Protein AF-A0AB35HCL3-F1 (afdb_monomer)

Secondary structure (DSSP, 8-state):
-EESSHHHH-SS-HHHHHHHHHHTT---EES---SSS-HHHHHHHHHHHHHHH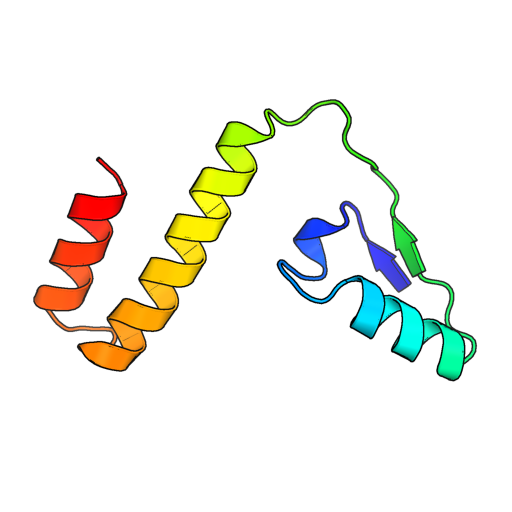HHHHHH-TT-HHHHHHHHHHT-

Nearest PDB structures (foldseek):
  3lhk-assembly1_B  TM=6.794E-01  e=1.035E-04  Methanocaldococcus jannaschii DSM 2661
  6dgc-assembly1_A  TM=6.917E-01  e=2.635E-04  Sulfolobus sp. L00 11
  3lhf-assembly1_D  TM=6.305E-01  e=6.692E-05  Saccharolobus solfataricus P2
  4ncx-assembly1_B  TM=4.408E-01  e=1.723E+00  Plasmodium falciparum 3D7
  5xig-assembly2_C  TM=4.455E-01  e=4.668E+00  Toxoplasma gondii ME49

Structure (mmCIF, N/CA/C/O backbone):
data_AF-A0AB35HCL3-F1
#
_entry.id   AF-A0AB35HCL3-F1
#
loop_
_atom_site.group_PDB
_atom_site.id
_atom_site.type_symbol
_atom_site.label_atom_id
_atom_site.label_alt_id
_atom_site.label_comp_id
_atom_site.label_asym_id
_atom_site.label_entity_id
_atom_site.label_seq_id
_atom_site.pdbx_PDB_ins_code
_atom_site.Cartn_x
_atom_site.Cartn_y
_atom_site.Cartn_z
_atom_site.occupancy
_atom_site.B_iso_or_equiv
_atom_site.auth_seq_id
_atom_site.auth_comp_id
_atom_site.auth_asym_id
_atom_site.auth_atom_id
_atom_site.pdbx_PDB_model_num
ATOM 1 N N . VAL A 1 1 ? 1.571 0.521 -17.854 1.00 88.62 1 VAL A N 1
ATOM 2 C CA . VAL A 1 1 ? 0.935 1.338 -16.792 1.00 88.62 1 VAL A CA 1
ATOM 3 C C . VAL A 1 1 ? 1.936 2.386 -16.356 1.00 88.62 1 VAL A C 1
ATOM 5 O O . VAL A 1 1 ? 3.082 2.031 -16.132 1.00 88.62 1 VAL A O 1
ATOM 8 N N . VAL A 1 2 ? 1.535 3.654 -16.274 1.00 89.38 2 VAL A N 1
ATOM 9 C CA . VAL A 1 2 ? 2.440 4.739 -15.873 1.00 89.38 2 VAL A CA 1
ATOM 10 C C . VAL A 1 2 ? 1.888 5.400 -14.618 1.00 89.38 2 VAL A C 1
ATOM 12 O O . VAL A 1 2 ? 0.723 5.798 -14.599 1.00 89.38 2 VAL A O 1
ATOM 15 N N . VAL A 1 3 ? 2.706 5.499 -13.575 1.00 89.00 3 VAL A N 1
ATOM 16 C CA . VAL A 1 3 ? 2.339 6.117 -12.299 1.00 89.00 3 VAL A C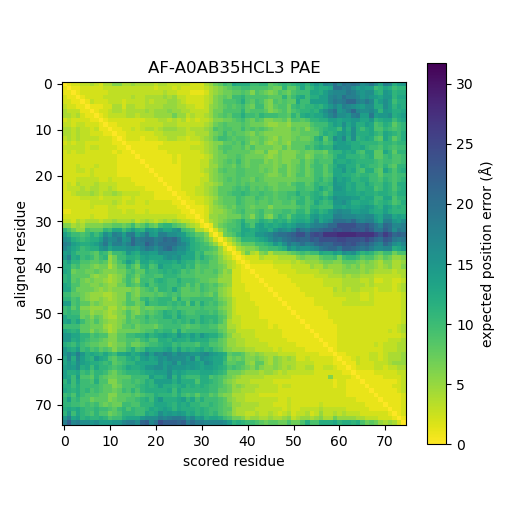A 1
ATOM 17 C C . VAL A 1 3 ? 3.340 7.186 -11.912 1.00 89.00 3 VAL A C 1
ATOM 19 O O . VAL A 1 3 ? 4.523 7.103 -12.228 1.00 89.00 3 VAL A O 1
ATOM 22 N N . ASN A 1 4 ? 2.851 8.218 -11.230 1.00 81.12 4 ASN A N 1
ATOM 23 C CA . ASN A 1 4 ? 3.712 9.320 -10.835 1.00 81.12 4 ASN A CA 1
ATOM 24 C C . ASN A 1 4 ? 4.666 8.916 -9.705 1.00 81.12 4 ASN A C 1
ATOM 26 O O . ASN A 1 4 ? 5.825 9.276 -9.780 1.00 81.12 4 ASN A O 1
ATOM 30 N N . TYR A 1 5 ? 4.194 8.148 -8.720 1.00 78.44 5 TYR A N 1
ATOM 31 C CA . TYR A 1 5 ? 4.964 7.634 -7.582 1.00 78.44 5 TYR A CA 1
ATOM 32 C C . TYR A 1 5 ? 4.505 6.201 -7.266 1.00 78.44 5 TYR A C 1
ATOM 34 O O . TYR A 1 5 ? 3.360 5.850 -7.572 1.00 78.44 5 TYR A O 1
ATOM 42 N N . GLN A 1 6 ? 5.367 5.379 -6.664 1.00 79.38 6 GLN A N 1
ATOM 43 C CA . GLN A 1 6 ? 5.043 3.990 -6.301 1.00 79.38 6 GLN 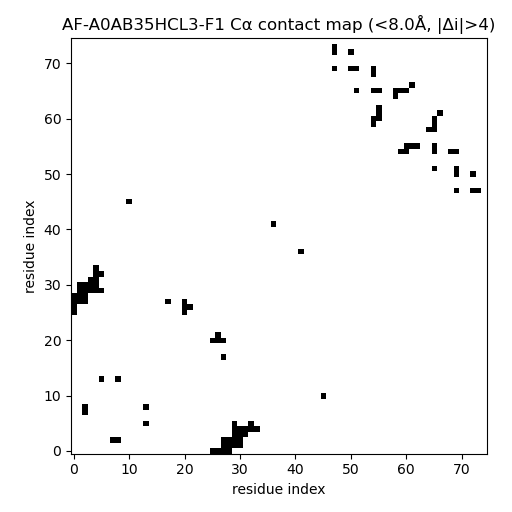A CA 1
ATOM 44 C C . GLN A 1 6 ? 3.847 3.907 -5.336 1.00 79.38 6 GLN A C 1
ATOM 46 O O . GLN A 1 6 ? 2.922 3.118 -5.541 1.00 79.38 6 GLN A O 1
ATOM 51 N N . ASP A 1 7 ? 3.833 4.766 -4.325 1.00 73.88 7 ASP A N 1
ATOM 52 C CA . ASP A 1 7 ? 2.819 4.834 -3.274 1.00 73.88 7 ASP A CA 1
ATOM 53 C C . ASP A 1 7 ? 1.429 5.275 -3.766 1.00 73.88 7 ASP A C 1
ATOM 55 O O . ASP A 1 7 ? 0.404 4.945 -3.165 1.00 73.88 7 ASP A O 1
ATOM 59 N N . ARG A 1 8 ? 1.373 5.965 -4.913 1.00 78.38 8 ARG A N 1
ATOM 60 C CA . ARG A 1 8 ? 0.120 6.316 -5.602 1.00 78.38 8 ARG A CA 1
ATOM 61 C C . ARG A 1 8 ? -0.559 5.118 -6.242 1.00 78.38 8 ARG A C 1
ATOM 63 O O . ARG A 1 8 ? -1.766 5.178 -6.473 1.00 78.38 8 ARG A O 1
ATOM 70 N N . LEU A 1 9 ? 0.197 4.071 -6.567 1.00 84.81 9 LEU A N 1
ATOM 71 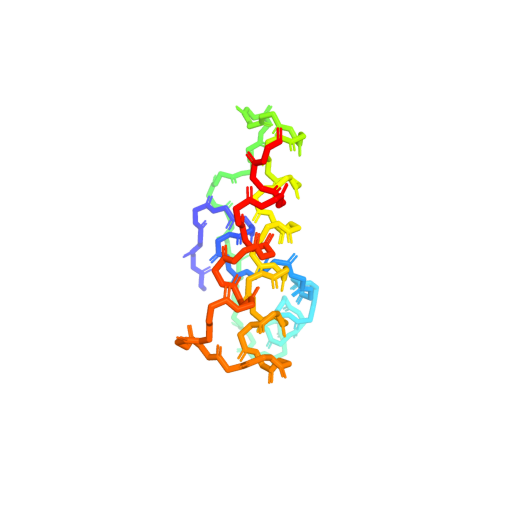C CA . LEU A 1 9 ? -0.362 2.845 -7.120 1.00 84.81 9 LEU A CA 1
ATOM 72 C C . LEU A 1 9 ? -0.942 1.985 -6.003 1.00 84.81 9 LEU A C 1
ATOM 74 O O . LEU A 1 9 ? -2.121 1.636 -6.034 1.00 84.81 9 LEU A O 1
ATOM 78 N N . VAL A 1 10 ? -0.108 1.657 -5.018 1.00 84.75 10 VAL A N 1
ATOM 79 C CA . VAL A 1 10 ? -0.483 0.854 -3.858 1.00 84.75 10 VAL A CA 1
ATOM 80 C C . VAL A 1 10 ? 0.387 1.210 -2.665 1.00 84.75 10 VAL A C 1
ATOM 82 O O . VAL A 1 10 ? 1.587 1.437 -2.797 1.00 84.75 10 VAL A O 1
ATOM 85 N N . ARG A 1 11 ? -0.219 1.175 -1.477 1.00 76.69 11 ARG A N 1
ATOM 86 C CA . ARG A 1 11 ? 0.504 1.393 -0.226 1.00 76.69 11 ARG A CA 1
ATOM 87 C C . ARG A 1 11 ? 1.341 0.186 0.202 1.00 76.69 11 ARG A C 1
ATOM 89 O O . ARG A 1 11 ? 2.432 0.330 0.733 1.00 76.69 11 ARG A O 1
ATOM 96 N N . PHE A 1 12 ? 0.815 -1.013 -0.044 1.00 77.75 12 PHE A N 1
ATOM 97 C CA . PHE A 1 12 ? 1.478 -2.288 0.220 1.00 77.75 12 PHE A CA 1
ATOM 98 C C . PHE A 1 12 ? 1.266 -3.229 -0.960 1.00 77.75 12 PHE A C 1
ATOM 100 O O . PHE A 1 12 ? 0.249 -3.142 -1.648 1.00 77.75 12 PHE A O 1
ATOM 107 N N . GLY A 1 13 ? 2.199 -4.159 -1.159 1.00 85.38 13 GLY A N 1
ATOM 108 C CA . GLY A 1 13 ? 2.087 -5.159 -2.220 1.00 85.38 13 GLY A CA 1
ATOM 109 C C . GLY A 1 13 ? 2.415 -4.620 -3.612 1.00 85.38 13 GLY A C 1
ATOM 110 O O . GLY A 1 13 ? 1.883 -5.130 -4.593 1.00 85.38 13 GLY A O 1
ATOM 111 N N . PHE A 1 14 ? 3.288 -3.613 -3.718 1.00 88.19 14 PHE A N 1
ATOM 112 C CA . PHE A 1 14 ? 3.769 -3.133 -5.017 1.00 88.19 14 PHE A CA 1
ATOM 113 C C . PHE A 1 14 ? 4.412 -4.256 -5.837 1.00 88.19 14 PHE A C 1
ATOM 115 O O . PHE A 1 14 ? 4.040 -4.440 -6.989 1.00 88.19 14 PHE A O 1
ATOM 122 N N . GLU A 1 15 ? 5.259 -5.080 -5.212 1.00 89.44 15 GLU A N 1
ATOM 123 C CA . GLU A 1 15 ? 5.875 -6.260 -5.843 1.00 89.44 15 GLU A CA 1
ATOM 124 C C . GLU A 1 15 ? 4.834 -7.240 -6.408 1.00 89.44 15 GLU A C 1
ATOM 126 O O . GLU A 1 15 ? 5.036 -7.845 -7.459 1.00 89.44 15 GLU A O 1
ATOM 131 N N . MET A 1 16 ? 3.678 -7.377 -5.747 1.00 93.94 16 MET A N 1
ATOM 132 C CA . MET A 1 16 ? 2.585 -8.215 -6.246 1.00 93.94 16 MET A CA 1
ATOM 133 C C . MET A 1 16 ? 1.978 -7.618 -7.519 1.00 93.94 16 MET A C 1
ATOM 135 O O . MET A 1 16 ? 1.742 -8.347 -8.480 1.00 93.94 16 MET A O 1
ATOM 139 N N . ILE A 1 17 ? 1.739 -6.304 -7.541 1.00 92.88 17 ILE A N 1
ATOM 140 C CA . ILE A 1 17 ? 1.230 -5.612 -8.731 1.00 92.88 17 ILE A CA 1
ATOM 141 C C . ILE A 1 17 ? 2.247 -5.678 -9.869 1.00 92.88 17 ILE A C 1
ATOM 143 O O . ILE A 1 17 ? 1.867 -5.973 -10.997 1.00 92.88 17 ILE A O 1
ATOM 147 N N . GLU A 1 18 ? 3.527 -5.475 -9.574 1.00 92.25 18 GLU A N 1
ATOM 148 C CA . GLU A 1 18 ? 4.612 -5.609 -10.541 1.00 92.25 18 GLU A CA 1
ATOM 149 C C . GLU A 1 18 ? 4.660 -7.023 -11.134 1.00 92.25 18 GLU A C 1
ATOM 151 O O . GLU A 1 18 ? 4.665 -7.170 -12.354 1.00 92.25 18 GLU A O 1
ATOM 156 N N . THR A 1 19 ? 4.577 -8.060 -10.295 1.00 94.81 19 THR A N 1
ATOM 157 C CA . THR A 1 19 ? 4.538 -9.465 -10.737 1.00 94.81 19 THR A CA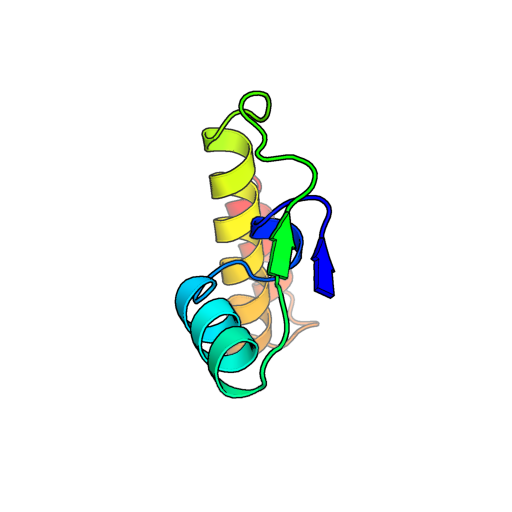 1
ATOM 158 C C . THR A 1 19 ? 3.339 -9.735 -11.647 1.00 94.81 19 THR A C 1
ATOM 160 O O . THR A 1 19 ? 3.465 -10.402 -12.673 1.00 94.81 19 THR A O 1
ATOM 163 N N . ILE A 1 20 ? 2.161 -9.205 -11.304 1.00 95.50 20 ILE A N 1
ATOM 164 C CA . ILE A 1 20 ? 0.957 -9.335 -12.134 1.00 95.50 20 ILE A CA 1
ATOM 165 C C . ILE A 1 20 ? 1.149 -8.612 -13.470 1.00 95.50 20 ILE A C 1
ATOM 167 O O . ILE A 1 20 ? 0.795 -9.161 -14.511 1.00 95.50 20 ILE A O 1
ATOM 171 N N . CYS A 1 21 ? 1.710 -7.403 -13.465 1.00 95.06 21 CYS A N 1
ATOM 172 C CA . CYS A 1 21 ? 1.999 -6.653 -14.683 1.00 95.06 21 CYS A CA 1
ATOM 173 C C . CYS A 1 21 ? 2.973 -7.420 -15.590 1.00 95.06 21 CYS A C 1
ATOM 175 O O . CYS A 1 21 ? 2.660 -7.626 -16.761 1.00 95.06 21 CYS A O 1
ATOM 177 N N . GLN A 1 22 ? 4.071 -7.941 -15.039 1.00 94.25 22 GLN A N 1
ATOM 178 C CA . GLN A 1 22 ? 5.040 -8.769 -15.765 1.00 94.25 22 GLN A CA 1
ATOM 179 C C . GLN A 1 22 ? 4.400 -10.029 -16.359 1.00 94.25 22 GLN A C 1
ATOM 181 O O . GLN A 1 22 ? 4.628 -10.342 -17.522 1.00 94.25 22 GLN A O 1
ATOM 186 N N . ALA A 1 23 ? 3.546 -10.721 -15.598 1.00 97.00 23 ALA A N 1
ATOM 187 C CA . ALA A 1 23 ? 2.844 -11.918 -16.066 1.00 97.00 23 ALA A CA 1
ATOM 188 C C . ALA A 1 23 ? 1.856 -11.655 -17.220 1.00 97.00 23 ALA A C 1
ATOM 190 O O . ALA A 1 23 ? 1.410 -12.601 -17.865 1.00 97.00 23 ALA A O 1
ATOM 191 N N . ASN A 1 24 ? 1.492 -10.393 -17.462 1.00 96.50 24 ASN A N 1
ATOM 192 C CA . ASN A 1 24 ? 0.594 -9.973 -18.538 1.00 96.50 24 ASN A CA 1
ATOM 193 C C . ASN A 1 24 ? 1.320 -9.161 -19.627 1.00 96.50 24 ASN A C 1
ATOM 1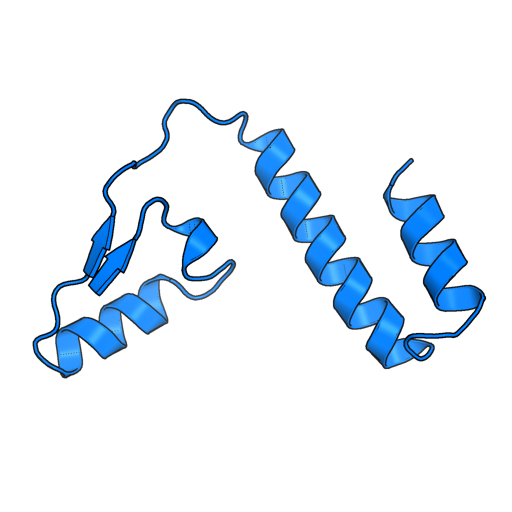95 O O . ASN A 1 24 ? 0.657 -8.464 -20.393 1.00 96.50 24 ASN A O 1
ATOM 199 N N . ASP A 1 25 ? 2.657 -9.199 -19.669 1.00 95.88 25 ASP A N 1
ATOM 200 C CA . ASP A 1 25 ? 3.483 -8.413 -20.599 1.00 95.88 25 ASP A CA 1
ATOM 201 C C . ASP A 1 25 ? 3.200 -6.896 -20.531 1.00 95.88 25 ASP A C 1
ATOM 203 O O . ASP A 1 25 ? 3.303 -6.160 -21.515 1.00 95.88 25 ASP A O 1
ATOM 207 N N . VAL A 1 26 ? 2.823 -6.405 -19.345 1.00 96.19 26 VAL A N 1
ATOM 208 C CA . VAL A 1 26 ? 2.568 -4.989 -19.073 1.00 96.19 26 VAL A CA 1
ATOM 209 C C . VAL A 1 26 ? 3.765 -4.388 -18.349 1.00 96.19 26 VAL A C 1
ATOM 211 O O . VAL A 1 26 ? 4.089 -4.766 -17.228 1.00 96.19 26 VAL A O 1
ATOM 214 N N . GLU A 1 27 ? 4.372 -3.369 -18.948 1.00 91.56 27 GLU A N 1
ATOM 215 C CA . GLU A 1 27 ? 5.418 -2.584 -18.294 1.00 91.56 27 GLU A CA 1
ATOM 216 C C . GLU A 1 27 ? 4.811 -1.611 -17.271 1.00 91.56 27 GLU A C 1
ATOM 218 O O . GLU A 1 27 ? 3.866 -0.869 -17.579 1.00 91.56 27 GLU A O 1
ATOM 223 N N . LEU A 1 28 ? 5.347 -1.603 -16.050 1.00 91.88 28 LEU A N 1
ATOM 224 C CA . LEU A 1 28 ? 4.997 -0.652 -15.000 1.00 91.88 28 LEU A CA 1
ATOM 225 C C . LEU A 1 28 ? 6.098 0.412 -14.890 1.00 91.88 28 LEU A C 1
ATOM 227 O O . LEU A 1 28 ? 7.215 0.106 -14.493 1.00 91.88 28 LEU A O 1
ATOM 231 N N . VAL A 1 29 ? 5.775 1.663 -15.219 1.00 90.25 29 VAL A N 1
ATOM 232 C CA . VAL A 1 29 ? 6.726 2.786 -15.219 1.00 90.25 29 VAL A CA 1
ATOM 233 C C . VAL A 1 29 ? 6.373 3.764 -14.101 1.00 90.25 29 VAL A C 1
ATOM 235 O O . VAL A 1 29 ? 5.256 4.285 -14.064 1.00 90.25 29 VAL A O 1
ATOM 238 N N . VAL A 1 30 ? 7.328 4.046 -13.212 1.00 88.19 30 VAL A N 1
ATOM 239 C CA . VAL A 1 30 ? 7.203 5.054 -12.146 1.00 88.19 30 VAL A CA 1
ATOM 240 C C . VAL A 1 30 ? 7.992 6.302 -12.554 1.00 88.19 30 VAL A C 1
ATOM 242 O O . VAL A 1 30 ? 9.207 6.238 -12.696 1.00 88.19 30 VAL A O 1
ATOM 245 N N . ILE A 1 31 ? 7.305 7.428 -12.776 1.00 86.00 31 ILE A N 1
ATOM 246 C CA . ILE A 1 31 ? 7.904 8.663 -13.323 1.00 86.00 31 ILE A CA 1
ATOM 247 C C . ILE A 1 31 ? 8.784 9.368 -12.288 1.00 86.00 31 ILE A C 1
ATOM 249 O O . ILE A 1 31 ? 9.885 9.805 -12.606 1.00 86.00 31 ILE A O 1
ATOM 253 N N . ASN A 1 32 ? 8.291 9.507 -11.059 1.00 73.31 32 ASN A N 1
ATOM 254 C CA . ASN A 1 32 ? 9.023 10.113 -9.963 1.00 73.31 32 ASN A CA 1
ATOM 255 C C . ASN A 1 32 ? 9.303 9.032 -8.919 1.00 73.31 32 ASN A C 1
ATOM 257 O O . ASN A 1 32 ? 8.446 8.666 -8.118 1.00 73.31 32 ASN A O 1
ATOM 261 N N . GLN A 1 33 ? 10.527 8.522 -8.921 1.00 64.88 33 GLN A N 1
ATOM 262 C CA . GLN A 1 33 ? 11.101 7.916 -7.727 1.00 64.88 33 GLN A CA 1
ATOM 263 C C . GLN A 1 33 ? 11.502 9.086 -6.827 1.00 64.88 33 GLN A C 1
ATOM 265 O O . GLN A 1 33 ? 12.520 9.735 -7.051 1.00 64.88 33 GLN A O 1
ATOM 270 N N . THR A 1 34 ? 10.614 9.498 -5.925 1.00 60.19 34 THR A N 1
ATOM 271 C CA . THR A 1 34 ? 10.860 10.682 -5.098 1.00 60.19 34 THR A CA 1
ATOM 272 C C . THR A 1 34 ? 11.968 10.417 -4.097 1.00 60.19 34 THR A C 1
ATOM 274 O O . THR A 1 34 ? 11.735 9.797 -3.071 1.00 60.19 34 THR A O 1
ATOM 277 N N . ASP A 1 35 ? 13.124 11.025 -4.332 1.00 55.62 35 ASP A N 1
ATOM 278 C CA . ASP A 1 35 ? 14.123 11.281 -3.288 1.00 55.62 35 ASP A CA 1
ATOM 279 C C . ASP A 1 35 ? 13.766 12.529 -2.437 1.00 55.62 35 ASP A C 1
ATOM 281 O O . ASP A 1 35 ? 14.526 12.927 -1.561 1.00 55.62 35 ASP A O 1
ATOM 285 N N . ASN A 1 36 ? 12.624 13.189 -2.707 1.00 55.72 36 ASN A N 1
ATOM 286 C CA . ASN A 1 36 ? 12.288 14.539 -2.210 1.00 55.72 36 ASN A CA 1
ATOM 287 C C . ASN A 1 36 ? 11.043 14.638 -1.302 1.00 55.72 36 ASN A C 1
ATOM 289 O O . ASN A 1 36 ? 10.593 15.748 -1.013 1.00 55.72 36 ASN A O 1
ATOM 293 N N . VAL A 1 37 ? 10.462 13.525 -0.852 1.00 61.75 37 VAL A N 1
ATOM 294 C CA . VAL A 1 37 ? 9.395 13.540 0.170 1.00 61.75 37 VAL A CA 1
ATOM 295 C C . VAL A 1 37 ? 10.013 13.090 1.487 1.00 61.75 37 VAL A C 1
ATOM 297 O O . VAL A 1 37 ? 10.746 12.108 1.493 1.00 61.75 37 VAL A O 1
ATOM 300 N N . ASP A 1 38 ? 9.750 13.811 2.585 1.00 73.81 38 ASP A N 1
ATOM 301 C CA . ASP A 1 38 ? 10.162 13.362 3.921 1.00 73.81 38 ASP A CA 1
ATOM 302 C C . ASP A 1 38 ? 9.543 11.978 4.179 1.00 73.81 38 ASP A C 1
ATOM 304 O O . ASP A 1 38 ? 8.315 11.890 4.305 1.00 73.81 38 ASP A O 1
ATOM 308 N N . PRO A 1 39 ? 10.356 10.908 4.275 1.00 69.94 39 PRO A N 1
ATOM 309 C CA . PRO A 1 39 ? 9.848 9.552 4.454 1.00 69.94 39 PRO A CA 1
ATOM 310 C C . PRO A 1 39 ? 8.957 9.426 5.692 1.00 69.94 39 PRO A C 1
ATOM 312 O O . PRO A 1 39 ? 8.036 8.614 5.720 1.00 69.94 39 PRO A O 1
ATOM 315 N N . ASN A 1 40 ? 9.185 10.257 6.715 1.00 78.81 40 ASN A N 1
ATOM 316 C CA . ASN A 1 40 ? 8.360 10.253 7.918 1.00 78.81 40 ASN A CA 1
ATOM 317 C C . ASN A 1 40 ? 6.944 10.766 7.649 1.00 78.81 40 ASN A C 1
ATOM 319 O O . ASN A 1 40 ? 5.987 10.215 8.187 1.00 78.81 40 ASN A O 1
ATOM 323 N N . SER A 1 41 ? 6.796 11.800 6.817 1.00 79.25 41 SER A N 1
ATOM 324 C CA . SER A 1 41 ? 5.485 12.354 6.465 1.00 79.25 41 SER A CA 1
ATOM 325 C C . SER A 1 41 ? 4.638 11.323 5.729 1.00 79.25 41 SER A C 1
ATOM 327 O O . SER A 1 41 ? 3.460 11.161 6.039 1.00 79.25 41 SER A O 1
ATOM 329 N N . GLU A 1 42 ? 5.242 10.615 4.777 1.00 75.56 42 GLU A N 1
ATOM 330 C CA . GLU A 1 42 ? 4.561 9.577 4.008 1.00 75.56 42 GLU A CA 1
ATOM 331 C C . GLU A 1 42 ? 4.095 8.439 4.926 1.00 75.56 42 GLU A C 1
ATOM 333 O O . GLU A 1 42 ? 2.907 8.131 4.986 1.00 75.56 42 GLU A O 1
ATOM 338 N N . LEU A 1 43 ? 4.997 7.911 5.758 1.00 80.31 43 LEU A N 1
ATOM 339 C CA . LEU A 1 43 ? 4.671 6.860 6.724 1.00 80.31 43 LEU A CA 1
ATOM 340 C C . LEU A 1 43 ? 3.528 7.255 7.673 1.00 80.31 43 LEU A C 1
ATOM 342 O O . LEU A 1 43 ? 2.668 6.429 7.992 1.00 80.31 43 LEU A O 1
ATOM 346 N N . VAL A 1 44 ? 3.495 8.511 8.128 1.00 87.38 44 VAL A N 1
ATOM 347 C CA . VAL A 1 44 ? 2.424 9.020 8.998 1.00 87.38 44 VAL A CA 1
ATOM 348 C C . VAL A 1 44 ? 1.081 9.038 8.268 1.00 87.38 44 VAL A C 1
ATOM 350 O O . VAL A 1 44 ? 0.079 8.585 8.832 1.00 87.38 44 VAL A O 1
ATOM 353 N N . GLU A 1 45 ? 1.034 9.505 7.019 1.00 82.88 45 GLU A N 1
ATOM 354 C CA . GLU A 1 45 ? -0.193 9.487 6.209 1.00 82.88 45 GLU A CA 1
ATOM 355 C C . GLU A 1 45 ? -0.726 8.062 5.993 1.00 82.88 45 GLU A C 1
ATOM 357 O O . GLU A 1 45 ? -1.942 7.829 5.962 1.00 82.88 45 GLU A O 1
ATOM 362 N N . ASP A 1 46 ? 0.170 7.086 5.929 1.00 82.12 46 ASP A N 1
ATOM 363 C CA . ASP A 1 46 ? -0.165 5.693 5.640 1.00 82.12 46 ASP A CA 1
ATOM 364 C C . ASP A 1 46 ? -0.770 5.010 6.838 1.00 82.12 46 ASP A C 1
ATOM 366 O O . ASP A 1 46 ? -1.832 4.388 6.747 1.00 82.12 46 ASP A O 1
ATOM 370 N N . VAL A 1 47 ? -0.128 5.190 7.989 1.00 89.56 47 VAL A N 1
ATOM 371 C CA . VAL A 1 47 ? -0.638 4.717 9.270 1.00 89.56 47 VAL A CA 1
ATOM 372 C C . VAL A 1 47 ? -1.997 5.355 9.552 1.00 89.56 47 VAL A C 1
ATOM 374 O O . VAL A 1 47 ? -2.939 4.646 9.912 1.00 89.56 47 VAL A O 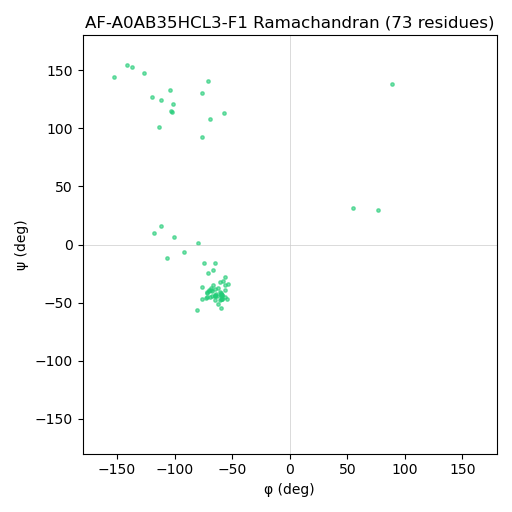1
ATOM 377 N N . LEU A 1 48 ? -2.157 6.658 9.307 1.00 90.00 48 LEU A N 1
ATOM 378 C CA . LEU A 1 48 ? -3.445 7.345 9.435 1.00 90.00 48 LEU A CA 1
ATOM 379 C C . LEU A 1 48 ? -4.517 6.758 8.510 1.00 90.00 48 LEU A C 1
ATOM 381 O O . LEU A 1 48 ? -5.668 6.579 8.926 1.00 90.00 48 LEU A O 1
ATOM 385 N N . SER A 1 49 ? -4.153 6.435 7.270 1.00 85.50 49 SER A N 1
ATOM 386 C CA . SER A 1 49 ? -5.057 5.822 6.295 1.00 85.50 49 SER A CA 1
ATOM 387 C C . SER A 1 49 ? -5.504 4.429 6.740 1.00 85.50 49 SER A C 1
ATOM 389 O O . SER A 1 49 ? -6.699 4.121 6.706 1.00 85.50 49 SER A O 1
ATOM 391 N N . ILE A 1 50 ? -4.575 3.610 7.241 1.00 90.06 50 ILE A N 1
ATOM 392 C CA . ILE A 1 50 ? -4.858 2.287 7.813 1.00 90.06 50 ILE A CA 1
ATOM 393 C C . ILE A 1 50 ? -5.812 2.427 9.000 1.00 90.06 50 ILE A C 1
ATOM 395 O O . ILE A 1 50 ? -6.887 1.819 8.993 1.00 90.06 50 ILE A O 1
ATOM 399 N N . ILE A 1 51 ? -5.468 3.262 9.986 1.00 93.19 51 ILE A N 1
ATOM 400 C CA . ILE A 1 51 ? -6.292 3.487 11.181 1.00 93.19 51 ILE A CA 1
ATOM 401 C C . ILE A 1 51 ? -7.703 3.897 10.773 1.00 93.19 51 ILE A C 1
ATOM 403 O O . ILE A 1 51 ? -8.657 3.293 11.249 1.00 93.19 51 ILE A O 1
ATOM 407 N N . THR A 1 52 ? -7.841 4.841 9.840 1.00 89.88 52 THR A N 1
ATOM 408 C CA . THR A 1 52 ? -9.139 5.339 9.359 1.00 89.88 52 THR A CA 1
ATOM 409 C C . THR A 1 52 ? -10.009 4.229 8.759 1.00 89.88 52 THR A C 1
ATOM 411 O O . THR A 1 52 ? -11.215 4.166 9.017 1.00 89.88 52 THR A O 1
ATOM 414 N N . VAL A 1 53 ? -9.427 3.336 7.952 1.00 90.00 53 VAL A N 1
ATOM 415 C CA . VAL A 1 53 ? -10.164 2.218 7.341 1.00 90.00 53 VAL A CA 1
ATOM 416 C C . VAL A 1 53 ? -10.580 1.198 8.400 1.00 90.00 53 VAL A C 1
ATOM 418 O O . VAL A 1 53 ? -11.731 0.749 8.405 1.00 90.00 53 VAL A O 1
ATOM 421 N N . PHE A 1 54 ? -9.674 0.832 9.306 1.00 93.56 54 PHE A N 1
ATOM 422 C CA . PHE A 1 54 ? -9.958 -0.158 10.344 1.00 93.56 54 PHE A CA 1
ATOM 423 C C . PHE A 1 54 ? -10.930 0.370 11.402 1.00 93.56 54 PHE A C 1
ATOM 425 O O . PHE A 1 54 ? -11.855 -0.348 11.779 1.00 93.56 54 PHE A O 1
ATOM 432 N N . SER A 1 55 ? -10.811 1.629 11.821 1.00 93.62 55 SER A N 1
ATOM 433 C CA . SER A 1 55 ? -11.730 2.257 12.774 1.00 93.62 55 SER A CA 1
ATOM 434 C C . SER A 1 55 ? -13.143 2.375 12.200 1.00 93.62 55 SER A C 1
ATOM 436 O O . SER A 1 55 ? -14.119 2.096 12.899 1.00 93.62 55 SER A O 1
ATOM 438 N N . ALA A 1 56 ? -13.279 2.690 10.907 1.00 93.12 56 ALA A N 1
ATOM 439 C CA . ALA A 1 56 ? -14.573 2.708 10.232 1.00 93.12 56 ALA A CA 1
ATOM 440 C C . ALA A 1 56 ? -15.203 1.308 10.121 1.00 93.12 56 ALA A C 1
ATOM 442 O O . ALA A 1 56 ? -16.427 1.197 10.208 1.00 93.12 56 ALA A O 1
ATOM 443 N N . LYS A 1 57 ? -14.398 0.251 9.943 1.00 93.69 57 LYS A N 1
ATOM 444 C CA . LYS A 1 57 ? -14.872 -1.145 9.929 1.00 93.69 57 LYS A CA 1
ATOM 445 C C . LYS A 1 57 ? -15.275 -1.641 11.320 1.00 93.69 57 LYS A C 1
ATOM 447 O O . LYS A 1 57 ? -16.302 -2.297 11.436 1.00 93.69 57 LYS A O 1
ATOM 452 N N . LEU A 1 58 ? -14.495 -1.319 12.353 1.00 95.38 58 LEU A N 1
ATOM 453 C CA . LEU A 1 58 ? -14.742 -1.759 13.731 1.00 95.38 58 LEU A CA 1
ATOM 454 C C . LEU A 1 58 ? -15.935 -1.045 14.368 1.00 95.38 58 LEU A C 1
ATOM 456 O O . LEU A 1 58 ? -16.774 -1.681 14.996 1.00 95.38 58 LEU A O 1
ATOM 460 N N . TYR A 1 59 ? -16.013 0.275 14.207 1.00 95.25 59 TYR A N 1
ATOM 461 C CA . TYR A 1 59 ? -16.989 1.098 14.922 1.00 95.25 59 TYR A CA 1
ATOM 462 C C . TYR A 1 59 ? -18.135 1.583 14.035 1.00 95.25 59 TYR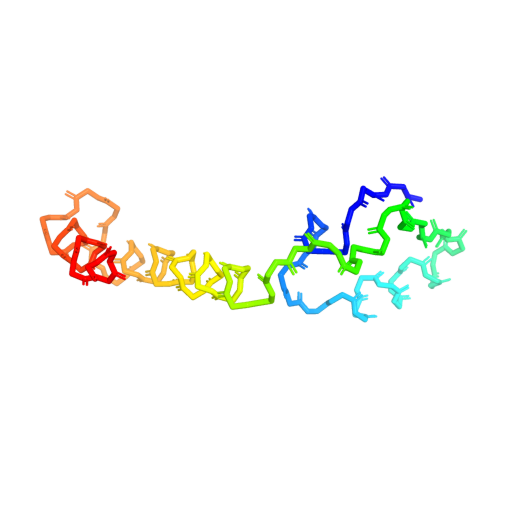 A C 1
ATOM 464 O O . TYR A 1 59 ? -19.122 2.107 14.542 1.00 95.25 59 TYR A O 1
ATOM 472 N N . GLY A 1 60 ? -18.024 1.422 12.717 1.00 92.56 60 GLY A N 1
ATOM 473 C CA . GLY A 1 60 ? -18.937 1.999 11.739 1.00 92.56 60 GLY A CA 1
ATOM 474 C C . GLY A 1 60 ? -18.501 3.400 11.301 1.00 92.56 60 GLY A C 1
ATOM 475 O O . GLY A 1 60 ? -18.131 4.256 12.107 1.00 92.56 60 GLY A O 1
ATOM 476 N N . LYS A 1 61 ? -18.600 3.672 9.994 1.00 89.62 61 LYS A N 1
ATOM 477 C CA . LYS A 1 61 ? -18.104 4.909 9.356 1.00 89.62 61 LYS A CA 1
ATOM 478 C C . LYS A 1 61 ? -18.630 6.206 9.995 1.00 89.62 61 LYS A C 1
ATOM 480 O O . LYS A 1 61 ? -17.903 7.193 10.031 1.00 89.62 61 LYS A O 1
ATOM 485 N N . ARG A 1 62 ? -19.871 6.208 10.499 1.00 91.75 62 ARG A N 1
ATOM 486 C CA . ARG A 1 62 ? -20.533 7.374 11.125 1.00 91.75 62 ARG A CA 1
ATOM 487 C C . ARG A 1 62 ? -20.531 7.351 12.660 1.00 91.75 62 ARG A C 1
ATOM 489 O O . ARG A 1 62 ? -21.182 8.190 13.270 1.00 91.75 62 ARG A O 1
ATOM 496 N N . SER A 1 63 ? -19.846 6.399 13.291 1.00 95.81 63 SER A N 1
ATOM 497 C CA . SER A 1 63 ? -19.812 6.309 14.751 1.00 95.81 63 SER A CA 1
ATOM 498 C C . SER A 1 63 ? -18.997 7.439 15.372 1.00 95.81 63 SER A C 1
ATOM 500 O O . SER A 1 63 ? -17.921 7.792 14.885 1.00 95.81 63 SER A O 1
ATOM 502 N N . HIS A 1 64 ? -19.477 7.967 16.498 1.00 94.50 64 HIS A N 1
ATOM 503 C CA . HIS A 1 64 ? -18.730 8.926 17.311 1.00 94.50 64 HIS A CA 1
ATOM 504 C C . HIS A 1 64 ? -17.385 8.360 17.783 1.00 94.50 64 HIS A C 1
ATOM 506 O O . HIS A 1 64 ? -16.409 9.098 17.888 1.00 94.50 64 HIS A O 1
ATOM 512 N N . GLN A 1 65 ? -17.308 7.045 18.005 1.00 92.19 65 GLN A N 1
ATOM 513 C CA . GLN A 1 65 ? -16.068 6.376 18.382 1.00 92.19 65 GLN A CA 1
ATOM 514 C C . GLN A 1 65 ? -15.045 6.388 17.239 1.00 92.19 65 GLN A C 1
ATOM 516 O O . GLN A 1 65 ? -13.876 6.667 17.481 1.00 92.19 65 GLN A O 1
ATOM 521 N N . ASN A 1 66 ? -15.487 6.184 15.991 1.00 93.88 66 ASN A N 1
ATOM 522 C CA . ASN A 1 66 ? -14.628 6.317 14.811 1.00 93.88 66 ASN A CA 1
ATOM 523 C C . ASN A 1 66 ? -14.053 7.740 14.698 1.00 93.88 66 ASN A C 1
ATOM 525 O O . ASN A 1 66 ? -12.849 7.915 14.527 1.00 93.88 66 ASN A O 1
ATOM 529 N N . ALA A 1 67 ? -14.905 8.759 14.852 1.00 92.38 67 ALA A N 1
ATOM 530 C CA . ALA A 1 67 ? -14.477 10.156 14.804 1.00 92.38 67 ALA A CA 1
ATOM 531 C C . ALA A 1 67 ? -13.446 10.486 15.895 1.00 92.38 67 ALA A C 1
ATOM 533 O O . ALA A 1 67 ? -12.460 11.166 15.617 1.00 92.38 67 ALA A O 1
ATOM 534 N N . ARG A 1 68 ? -13.644 9.963 17.111 1.00 94.38 68 ARG A N 1
ATOM 535 C CA . ARG A 1 68 ? -12.720 10.155 18.231 1.00 94.38 68 ARG A CA 1
ATOM 536 C C . ARG A 1 68 ? -11.355 9.516 17.973 1.00 94.38 68 ARG A C 1
ATOM 538 O O . ARG A 1 68 ? -10.351 10.196 18.133 1.00 94.38 68 ARG A O 1
ATOM 545 N N . VAL A 1 69 ? -11.320 8.259 17.522 1.00 93.44 69 VAL A N 1
ATOM 546 C CA . VAL A 1 69 ? -10.065 7.555 17.198 1.00 93.44 69 VAL A CA 1
ATOM 547 C C . VAL A 1 69 ? -9.285 8.309 16.121 1.00 93.44 69 VAL A C 1
ATOM 549 O O . VAL A 1 69 ? -8.106 8.584 16.303 1.00 93.44 69 VAL A O 1
ATOM 552 N N . ILE A 1 70 ? -9.949 8.735 15.041 1.00 92.50 70 ILE A N 1
ATOM 553 C CA . ILE A 1 70 ? -9.295 9.495 13.963 1.00 92.50 70 ILE A CA 1
ATOM 554 C C . ILE A 1 70 ? -8.751 10.842 14.470 1.00 92.50 70 ILE A C 1
ATOM 556 O O . ILE A 1 70 ? -7.695 11.277 14.020 1.00 92.50 70 ILE A O 1
ATOM 560 N N . GLN A 1 71 ? -9.449 11.522 15.384 1.00 92.25 71 GLN A N 1
ATOM 561 C CA . GLN A 1 71 ? -8.962 12.774 15.976 1.00 92.25 71 GLN A CA 1
ATOM 562 C C . GLN A 1 71 ? -7.770 12.562 16.913 1.00 92.25 71 GLN A C 1
ATOM 564 O O . GLN A 1 71 ? -6.859 13.383 16.913 1.00 92.25 71 GLN A O 1
ATOM 569 N N . GLU A 1 72 ? -7.770 11.488 17.702 1.00 92.44 72 GLU A N 1
ATOM 570 C CA . GLU A 1 72 ? -6.662 11.145 18.600 1.00 92.44 72 GLU A CA 1
ATOM 571 C C . GLU A 1 72 ? -5.412 10.727 17.817 1.00 92.44 72 GLU A C 1
ATOM 573 O O . GLU A 1 72 ? -4.319 11.127 18.191 1.00 92.44 72 GLU A O 1
ATOM 578 N N . SER A 1 73 ? -5.557 10.009 16.700 1.00 89.44 73 SER A N 1
ATOM 579 C CA . SER A 1 73 ? -4.425 9.596 15.856 1.00 89.44 73 SER A CA 1
ATOM 580 C C . SER A 1 73 ? -3.811 10.722 15.019 1.00 89.44 73 SER A C 1
ATOM 582 O O . SER A 1 73 ? -2.719 10.547 14.494 1.00 89.44 73 SER A O 1
ATOM 584 N N . LYS A 1 74 ? -4.515 11.851 14.860 1.00 84.81 74 LYS A N 1
ATOM 585 C CA . LYS A 1 74 ? -4.030 13.046 14.144 1.00 84.81 74 LYS A CA 1
ATOM 586 C C . LYS A 1 74 ? -3.327 14.065 15.051 1.00 84.81 74 LYS A C 1
ATOM 588 O O . LYS A 1 74 ? -2.874 15.086 14.537 1.00 84.81 74 LYS A O 1
ATOM 593 N N . LYS A 1 75 ? -3.332 13.844 16.368 1.00 74.19 75 LYS A N 1
ATOM 594 C CA . LYS A 1 75 ? -2.599 14.661 17.344 1.00 74.19 75 LYS A CA 1
ATOM 595 C C . LYS A 1 75 ? -1.149 14.219 17.422 1.00 74.19 75 LYS A C 1
ATOM 597 O O . LYS A 1 75 ? -0.318 15.124 17.637 1.00 74.19 75 LYS A O 1
#

InterPro domains:
  IPR006119 Resolvase, N-terminal catalytic domain [PF00239] (1-66)
  IPR036162 Resolvase-like, N-terminal catalytic domain superfamily [SSF53041] (1-69)
  IPR051491 Site-specific recombinase/transposase-related [PTHR36172] (1-67)

Sequence (75 aa):
VVVNYQDRLVRFGFEMIETICQANDVELVVINQTDNVDPNSELVEDVLSIITVFSAKLYGKRSHQNARVIQESKK

Mean predicted aligned error: 7.35 Å

pLDDT: mean 86.24, std 9.81, range [55.62, 97.0]

Solvent-accessible surface area (backbone atoms only — not comparable to full-atom values): 4472 Å² total; per-residue (Å²): 87,80,39,61,33,68,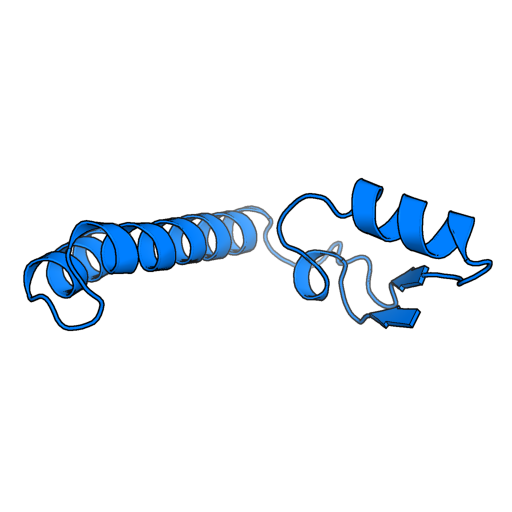65,78,77,35,88,68,61,54,68,56,53,50,52,54,29,55,77,67,79,38,63,78,45,62,76,39,81,71,89,81,62,63,67,65,60,55,52,51,55,49,52,52,50,50,50,50,54,51,36,25,68,77,55,33,79,86,29,70,64,25,55,48,53,53,54,61,76,72,107

Organism: NCBI:txid2682456

Foldseek 3Di:
DEEQELVVVDVPCSVVVCVVCVVVVHDYHHNDPDPPDDPVVVVLVSVLVVLLVVLCVVQNNPHPSSVVSSVVSVD

Radius of gyration: 16.16 Å; Cα contacts (8 Å, |Δi|>4): 54; chains: 1; bounding box: 35×27×39 Å